Protein AF-A0A8B6HD11-F1 (afdb_monomer)

InterPro domains:
  IPR002659 Glycosyl transferase, family 31 [PF01762] (2-81)
  IPR002659 Glycosyl transferase, family 31 [PTHR11214] (3-82)

Secondary structure (DSSP, 8-state):
--HHHHHHHH-TT-S------TT----HHHHHHHHHTT---SSS-SSEESS---B--TTSTTB--TTT---SSPPSEE-S--

Foldseek 3Di:
DDPVVCCCVPPVPDPDDDQADPPDDDPPVVVVVCVVVCVPVDPDDDAKDQWDAQDCDPVDPRHDHCVRPVDRTDHIDHDRHD

Radius of gyration: 16.4 Å; Cα contacts (8 Å, |Δi|>4): 64; chains: 1; bounding box: 36×24×42 Å

Solvent-accessible surface area (backbone atoms only — not comparable to full-atom values): 5495 Å² total; per-residue (Å²): 136,56,72,68,60,48,40,60,75,75,45,67,81,60,90,73,84,87,73,67,57,93,90,62,88,79,66,62,71,61,50,52,54,44,55,76,68,56,70,69,83,58,101,70,87,65,51,64,41,73,78,43,57,69,38,74,50,86,89,44,97,68,47,46,56,58,93,82,50,74,64,75,56,47,76,66,46,62,51,69,70,81

Mean predicted aligned error: 4.69 Å

pLDDT: mean 90.63, std 8.35, range [57.53, 98.0]

Sequence (82 aa):
MSSFNWIIKVCPQASYVLKVDDDNWLNTKSLLETLKRGMVKSKVGGNCKSRGSPNRDPSNKYFIPETMYQEHMYPPYCSGPA

Organism: Mytilus galloprovincialis (NCBI:txid29158)

Structure (mmCIF, N/CA/C/O backbone):
data_AF-A0A8B6HD11-F1
#
_entry.id   AF-A0A8B6HD11-F1
#
loop_
_atom_site.group_PD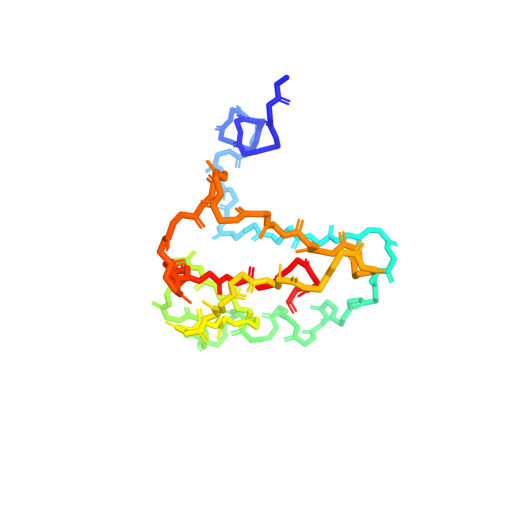B
_atom_site.id
_atom_site.type_symbol
_atom_site.label_atom_id
_atom_site.label_alt_id
_atom_site.label_comp_id
_atom_site.label_asym_id
_atom_site.label_entity_id
_atom_site.label_seq_id
_atom_site.pdbx_PDB_ins_code
_atom_site.Cartn_x
_atom_site.Cartn_y
_atom_site.Cartn_z
_atom_site.occupancy
_atom_site.B_iso_or_equiv
_atom_site.auth_seq_id
_atom_site.auth_comp_id
_atom_site.auth_asym_id
_atom_site.auth_atom_id
_atom_site.pdbx_PDB_model_num
ATOM 1 N N . MET A 1 1 ? -16.307 6.989 -7.892 1.00 61.38 1 MET A N 1
ATOM 2 C CA . MET A 1 1 ? -16.036 7.566 -6.554 1.00 61.38 1 MET A CA 1
ATOM 3 C C . MET A 1 1 ? -14.939 6.729 -5.906 1.00 61.38 1 MET A C 1
ATOM 5 O O . MET A 1 1 ? -15.086 5.518 -5.917 1.00 61.38 1 MET A O 1
ATOM 9 N N . SER A 1 2 ? -13.828 7.316 -5.444 1.00 89.88 2 SER A N 1
ATOM 10 C CA . SER A 1 2 ? -12.707 6.557 -4.853 1.00 89.88 2 SER A CA 1
ATOM 11 C C . SER A 1 2 ? -13.028 6.050 -3.441 1.00 89.88 2 SER A C 1
ATOM 13 O O . SER A 1 2 ? -13.862 6.642 -2.751 1.00 89.88 2 SER A O 1
ATOM 15 N N . SER A 1 3 ? -12.345 4.991 -2.991 1.00 88.81 3 SER A N 1
ATOM 16 C CA . SER A 1 3 ? -12.588 4.351 -1.687 1.00 88.81 3 SER A CA 1
ATOM 17 C C . SER A 1 3 ? -12.460 5.329 -0.516 1.00 88.81 3 SER A C 1
ATOM 19 O O . SER A 1 3 ? -13.336 5.382 0.340 1.00 88.81 3 SER A O 1
ATOM 21 N N . PHE A 1 4 ? -11.433 6.185 -0.513 1.00 90.88 4 PHE A N 1
ATOM 22 C CA . PHE A 1 4 ? -11.266 7.193 0.541 1.00 90.88 4 PHE A CA 1
ATOM 23 C C . PHE A 1 4 ? -12.385 8.239 0.557 1.00 90.88 4 PHE A C 1
ATOM 25 O O . PHE A 1 4 ? -12.841 8.629 1.628 1.00 90.88 4 PHE A O 1
ATOM 32 N N . ASN A 1 5 ? -12.883 8.654 -0.611 1.00 94.38 5 ASN A N 1
ATOM 33 C CA . ASN A 1 5 ? -14.004 9.592 -0.679 1.00 94.38 5 ASN A CA 1
ATOM 34 C C . ASN A 1 5 ? -15.299 8.961 -0.142 1.00 94.38 5 ASN A C 1
ATOM 36 O O . ASN A 1 5 ? -16.082 9.631 0.525 1.00 94.38 5 ASN A O 1
ATOM 40 N N . TRP A 1 6 ? -15.514 7.666 -0.402 1.00 94.69 6 TRP A N 1
ATOM 41 C CA . TRP A 1 6 ? -16.643 6.932 0.173 1.00 94.69 6 TRP A CA 1
ATOM 42 C C . TRP A 1 6 ? -16.552 6.878 1.700 1.00 94.69 6 TRP A C 1
ATOM 44 O O . TRP A 1 6 ? -17.527 7.210 2.366 1.00 94.69 6 TRP A O 1
ATOM 54 N N . ILE A 1 7 ? -15.380 6.551 2.256 1.00 94.94 7 ILE A N 1
ATOM 55 C CA . ILE A 1 7 ? -15.186 6.463 3.712 1.00 94.94 7 ILE A CA 1
ATOM 56 C C . ILE A 1 7 ? -15.514 7.796 4.384 1.00 94.94 7 ILE A C 1
ATOM 58 O O . ILE A 1 7 ? -16.282 7.820 5.340 1.00 94.94 7 ILE A O 1
ATOM 62 N N . ILE A 1 8 ? -15.000 8.905 3.847 1.00 92.88 8 ILE A N 1
ATOM 63 C CA . ILE A 1 8 ? -15.237 10.242 4.410 1.00 92.88 8 ILE A CA 1
ATOM 64 C C . ILE A 1 8 ? -16.731 10.599 4.399 1.00 92.88 8 ILE A C 1
ATOM 66 O O . ILE A 1 8 ? -17.220 11.219 5.337 1.00 92.88 8 ILE A O 1
ATOM 70 N N . LYS A 1 9 ? -17.465 10.217 3.348 1.00 96.00 9 LYS A N 1
ATOM 71 C CA . LYS A 1 9 ? -18.884 10.571 3.194 1.00 96.00 9 LYS A CA 1
ATOM 72 C C . LYS A 1 9 ? -19.838 9.647 3.945 1.00 96.00 9 LYS A C 1
ATOM 74 O O . LYS A 1 9 ? -20.884 10.104 4.388 1.00 96.00 9 LYS A O 1
ATOM 79 N N . VAL A 1 10 ? -19.514 8.359 4.031 1.00 96.62 10 VAL A N 1
ATOM 80 C CA . VAL A 1 10 ? -20.442 7.313 4.494 1.00 96.62 10 VAL A CA 1
ATOM 81 C C . VAL A 1 10 ? -20.085 6.794 5.886 1.00 96.62 10 VAL A C 1
ATOM 83 O O . VAL A 1 10 ? -20.977 6.401 6.631 1.00 96.62 10 VAL A O 1
ATOM 86 N N . CYS A 1 11 ? -18.807 6.817 6.269 1.00 95.50 11 CYS A N 1
ATOM 87 C CA . CYS A 1 11 ? -18.343 6.363 7.580 1.00 95.50 11 CYS A CA 1
ATOM 88 C C . CYS A 1 11 ? -17.353 7.362 8.218 1.00 95.50 11 CYS A C 1
ATOM 90 O O . CYS A 1 11 ? -16.216 6.996 8.532 1.00 95.50 11 CYS A O 1
ATOM 92 N N . PRO A 1 12 ? -17.752 8.636 8.411 1.00 94.75 12 PRO A N 1
ATOM 93 C CA . PRO A 1 12 ? -16.864 9.677 8.937 1.00 94.75 12 PRO A CA 1
ATOM 94 C C . PRO A 1 12 ? -16.363 9.410 10.367 1.00 94.75 12 PRO A C 1
ATOM 96 O O . PRO A 1 12 ? -15.355 9.977 10.777 1.00 94.75 12 PRO A O 1
ATOM 99 N N . GLN A 1 13 ? -17.048 8.553 11.129 1.00 95.56 13 GLN A N 1
ATOM 100 C CA . GLN A 1 13 ? -16.721 8.201 12.513 1.00 95.56 13 GLN A CA 1
ATOM 101 C C . GLN A 1 13 ? -15.701 7.059 12.656 1.00 95.56 13 GLN A C 1
ATOM 103 O O . GLN A 1 13 ? -15.337 6.703 13.778 1.00 95.56 13 GLN A O 1
ATOM 108 N N . ALA A 1 14 ? -15.262 6.442 11.554 1.00 92.69 14 ALA A N 1
ATOM 109 C CA . ALA A 1 14 ? -14.280 5.364 11.610 1.00 92.69 14 ALA A CA 1
ATOM 110 C C . ALA A 1 14 ? -12.948 5.865 12.195 1.00 92.69 14 ALA A C 1
ATOM 112 O O . ALA A 1 14 ? -12.307 6.752 11.635 1.00 92.69 14 ALA A O 1
ATOM 113 N N . SER A 1 15 ? -12.498 5.270 13.305 1.00 88.75 15 SER A N 1
ATOM 114 C CA . SER A 1 15 ? -11.218 5.642 13.934 1.00 88.75 15 SER A CA 1
ATOM 115 C C . SER A 1 15 ? -10.000 5.130 13.160 1.00 88.75 15 SER A C 1
ATOM 117 O O . SER A 1 15 ? -8.922 5.710 13.257 1.00 88.75 15 SER A O 1
ATOM 119 N N . TYR A 1 16 ? -10.170 4.049 12.394 1.00 90.12 16 TYR A N 1
ATOM 120 C CA . TYR A 1 16 ? -9.124 3.429 11.584 1.00 90.12 16 TYR A CA 1
ATOM 121 C C . TYR A 1 16 ? -9.696 2.937 10.257 1.00 90.12 16 TYR A C 1
ATOM 123 O O . TYR A 1 16 ? -10.845 2.503 10.182 1.00 90.12 16 TYR A O 1
ATOM 131 N N . VAL A 1 17 ? -8.856 2.955 9.223 1.00 91.06 17 VAL A N 1
ATOM 132 C CA . VAL A 1 17 ? -9.138 2.381 7.906 1.00 91.06 17 VAL A CA 1
ATOM 133 C C . VAL A 1 17 ? -7.997 1.438 7.563 1.00 91.06 17 VAL A C 1
ATOM 135 O O . VAL A 1 17 ? -6.839 1.852 7.563 1.00 91.06 17 VAL A O 1
ATOM 138 N N . LEU A 1 18 ? -8.326 0.191 7.237 1.00 91.50 18 LEU A N 1
ATOM 139 C CA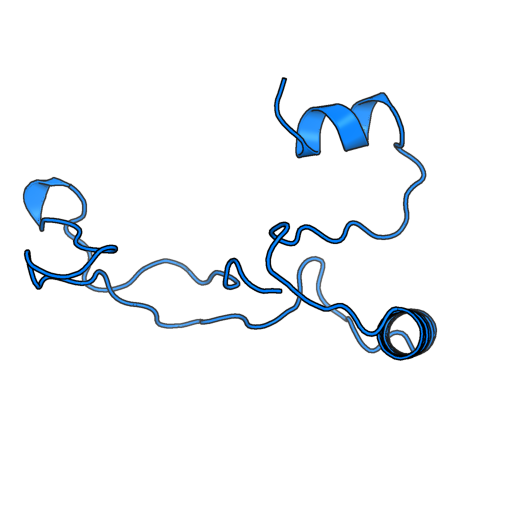 . LEU A 1 18 ? -7.386 -0.746 6.636 1.00 91.50 18 LEU A CA 1
ATOM 140 C C . LEU A 1 18 ? -7.718 -0.881 5.150 1.00 91.50 18 LEU A C 1
ATOM 142 O O . LEU A 1 18 ? -8.839 -1.239 4.796 1.00 91.50 18 LEU A O 1
ATOM 146 N N . LYS A 1 19 ? -6.735 -0.605 4.292 1.00 91.31 19 LYS A N 1
ATOM 147 C CA . LYS A 1 19 ? -6.776 -0.939 2.867 1.00 91.31 19 LYS A CA 1
ATOM 148 C C . LYS A 1 19 ? -5.911 -2.175 2.668 1.00 91.31 19 LYS A C 1
ATOM 150 O O . LYS A 1 19 ? -4.751 -2.164 3.061 1.00 91.31 19 LYS A O 1
ATOM 155 N N . VAL A 1 20 ? -6.471 -3.210 2.061 1.00 91.31 20 VAL A N 1
ATOM 156 C CA . VAL A 1 20 ? -5.786 -4.471 1.768 1.00 91.31 20 VAL A CA 1
ATOM 157 C C . VAL A 1 20 ? -6.338 -5.031 0.456 1.00 91.31 20 VAL A C 1
ATOM 159 O O . VAL A 1 20 ? -7.478 -4.717 0.107 1.00 91.31 20 VAL A O 1
ATOM 162 N N . ASP A 1 21 ? -5.527 -5.783 -0.284 1.00 91.38 21 ASP A N 1
ATOM 163 C CA . ASP A 1 21 ? -5.977 -6.471 -1.497 1.00 91.38 21 ASP A CA 1
ATOM 164 C C . ASP A 1 21 ? -6.710 -7.778 -1.113 1.00 91.38 21 ASP A C 1
ATOM 166 O O . ASP A 1 21 ? -6.574 -8.278 0.008 1.00 91.38 21 ASP A O 1
ATOM 170 N N . ASP A 1 22 ? -7.531 -8.315 -2.010 1.00 92.81 22 ASP A N 1
ATOM 171 C CA . ASP A 1 22 ? -8.412 -9.467 -1.760 1.00 92.81 22 ASP A CA 1
ATOM 172 C C . ASP A 1 22 ? -7.684 -10.821 -1.697 1.00 92.81 22 ASP A C 1
ATOM 174 O O . ASP A 1 22 ? -8.249 -11.810 -1.232 1.00 92.81 22 ASP A O 1
ATOM 178 N N . ASP A 1 23 ? -6.414 -10.852 -2.091 1.00 92.62 23 ASP A N 1
ATOM 179 C CA . ASP A 1 23 ? -5.513 -12.004 -2.039 1.00 92.62 23 ASP A CA 1
ATOM 180 C C . ASP A 1 23 ? -4.654 -12.065 -0.759 1.00 92.62 23 ASP A C 1
ATOM 182 O O . ASP A 1 23 ? -3.716 -12.861 -0.663 1.00 92.62 23 ASP A O 1
ATOM 186 N N . ASN A 1 24 ? -4.973 -11.253 0.257 1.00 90.31 24 ASN A N 1
ATOM 187 C CA . ASN A 1 24 ? -4.252 -11.223 1.531 1.00 90.31 24 ASN A CA 1
ATOM 188 C C . ASN A 1 24 ? -5.031 -11.903 2.664 1.00 90.31 24 ASN A C 1
ATOM 190 O O . ASN A 1 24 ? -6.240 -11.737 2.818 1.00 90.31 24 ASN A O 1
ATOM 194 N N . TRP A 1 25 ? -4.304 -12.587 3.551 1.00 92.88 25 TRP A N 1
ATOM 195 C CA . TRP A 1 25 ? -4.839 -13.042 4.835 1.00 92.88 25 TRP A CA 1
ATOM 196 C C . TRP A 1 25 ? -4.605 -12.001 5.935 1.00 92.88 25 TRP A C 1
ATOM 198 O O . TRP A 1 25 ? -3.531 -11.405 6.020 1.00 92.88 25 TRP A O 1
ATOM 208 N N . LEU A 1 26 ? -5.585 -11.828 6.827 1.00 92.19 26 LEU A N 1
ATOM 209 C CA . LEU A 1 26 ? -5.524 -10.851 7.913 1.00 92.19 26 LEU A CA 1
ATOM 210 C C . LEU A 1 26 ? -5.769 -11.485 9.287 1.00 92.19 26 LEU A C 1
ATOM 212 O O . LEU A 1 26 ? -6.841 -12.026 9.560 1.00 92.19 26 LEU A O 1
ATOM 216 N N . ASN A 1 27 ? -4.822 -11.295 10.211 1.00 95.00 27 ASN A N 1
ATOM 217 C CA . ASN A 1 27 ? -5.038 -11.581 11.630 1.00 95.00 27 ASN A CA 1
ATOM 218 C C . ASN A 1 27 ? -5.764 -10.415 12.318 1.00 95.00 27 ASN A C 1
ATOM 220 O O . ASN A 1 27 ? -5.143 -9.543 12.933 1.00 95.00 27 ASN A O 1
ATOM 224 N N . THR A 1 28 ? -7.092 -10.402 12.236 1.00 93.94 28 THR A N 1
ATOM 225 C CA . THR A 1 28 ? -7.923 -9.328 12.805 1.00 93.94 28 THR A CA 1
ATOM 226 C C . THR A 1 28 ? -7.761 -9.188 14.318 1.00 93.94 28 THR A C 1
ATOM 228 O O . THR A 1 28 ? -7.701 -8.068 14.823 1.00 93.94 28 THR A O 1
ATOM 231 N N . LYS A 1 29 ? -7.620 -10.300 15.054 1.00 95.56 29 LYS A N 1
ATOM 232 C CA . LYS A 1 29 ? -7.420 -10.278 16.511 1.00 95.56 29 LYS A CA 1
ATOM 233 C C . LYS A 1 29 ? -6.125 -9.559 16.877 1.00 95.56 29 LYS A C 1
ATOM 235 O O . LYS A 1 29 ? -6.146 -8.661 17.713 1.00 95.56 29 LYS A O 1
ATOM 240 N N . SER A 1 30 ? -5.016 -9.927 16.237 1.00 93.38 30 SER A N 1
ATOM 241 C CA . SER A 1 30 ? -3.726 -9.278 16.486 1.00 93.38 30 SER A CA 1
ATOM 242 C C . SER A 1 30 ? -3.766 -7.798 16.113 1.00 93.38 30 SER A C 1
ATOM 244 O O . SER A 1 30 ? -3.302 -6.970 16.890 1.00 93.38 30 SER A O 1
ATOM 246 N N . LEU A 1 31 ? -4.355 -7.461 14.961 1.00 91.88 31 LEU A N 1
ATOM 247 C CA . LEU A 1 31 ? -4.481 -6.076 14.509 1.00 91.88 31 LEU A CA 1
ATOM 248 C C . LEU A 1 31 ? -5.232 -5.215 15.531 1.00 91.88 31 LEU A C 1
ATOM 250 O O . LEU A 1 31 ? -4.748 -4.154 15.919 1.00 91.88 31 LEU A O 1
ATOM 254 N N . LEU A 1 32 ? -6.393 -5.676 15.999 1.00 92.00 32 LEU A N 1
ATOM 255 C CA . LEU A 1 32 ? -7.197 -4.938 16.974 1.00 92.00 32 LEU A CA 1
ATOM 256 C C . LEU A 1 32 ? -6.450 -4.732 18.295 1.00 92.00 32 LEU A C 1
ATOM 258 O O . LEU A 1 32 ? -6.517 -3.647 18.868 1.00 92.00 32 LEU A O 1
ATOM 262 N N . GLU A 1 33 ? -5.708 -5.735 18.765 1.00 93.19 33 GLU A N 1
ATOM 263 C CA . GLU A 1 33 ? -4.884 -5.603 19.969 1.00 93.19 33 GLU A CA 1
ATOM 264 C C . GLU A 1 33 ? -3.741 -4.591 19.782 1.00 93.19 33 GLU A C 1
ATOM 266 O O . GLU A 1 33 ? -3.494 -3.775 20.671 1.00 93.19 33 GLU A O 1
ATOM 271 N N . THR A 1 34 ? -3.090 -4.566 18.615 1.00 89.12 34 THR A N 1
ATOM 272 C CA . THR A 1 34 ? -2.073 -3.555 18.276 1.00 89.12 34 THR A CA 1
ATOM 273 C C . THR A 1 34 ? -2.655 -2.139 18.268 1.00 89.12 34 THR A C 1
ATOM 275 O O . THR A 1 34 ? -2.038 -1.219 18.815 1.00 89.12 34 THR A O 1
ATOM 278 N N . LEU A 1 35 ? -3.848 -1.956 17.690 1.00 89.69 35 LEU A N 1
ATOM 279 C CA . LEU A 1 35 ? -4.526 -0.658 17.632 1.00 89.69 35 LEU A CA 1
ATOM 280 C C . LEU A 1 35 ? -4.935 -0.170 19.028 1.00 89.69 35 LEU A C 1
ATOM 282 O O . LEU A 1 35 ? -4.629 0.964 19.389 1.00 89.69 35 LEU A O 1
ATOM 286 N N . LYS A 1 36 ? -5.538 -1.037 19.854 1.00 89.19 36 LYS A N 1
ATOM 287 C CA . LYS A 1 36 ? -5.938 -0.704 21.236 1.00 89.19 36 LYS A CA 1
ATOM 288 C C . LYS A 1 36 ? -4.761 -0.296 22.119 1.00 89.19 36 LYS A C 1
ATOM 290 O O . LYS A 1 36 ? -4.913 0.557 22.985 1.00 89.19 36 LYS A O 1
ATOM 295 N N . ARG A 1 37 ? -3.586 -0.893 21.904 1.00 88.81 37 ARG A N 1
ATOM 296 C CA . ARG A 1 37 ? -2.356 -0.562 22.643 1.00 88.81 37 ARG A CA 1
ATOM 297 C C . ARG A 1 37 ? -1.719 0.762 22.204 1.00 88.81 37 ARG A C 1
ATOM 299 O O . ARG A 1 37 ? -0.686 1.133 22.753 1.00 88.81 37 ARG A O 1
ATOM 306 N N . GLY A 1 38 ? -2.279 1.455 21.207 1.00 81.12 38 GLY A N 1
ATOM 307 C CA . GLY A 1 38 ? -1.728 2.714 20.698 1.00 81.12 38 GLY A CA 1
ATOM 308 C C . GLY A 1 38 ? -0.350 2.551 20.051 1.00 81.12 38 GLY A C 1
ATOM 309 O O . GLY A 1 38 ? 0.448 3.486 20.028 1.00 81.12 38 GLY A O 1
ATOM 310 N N . MET A 1 39 ? -0.037 1.350 19.550 1.00 74.06 39 MET A N 1
ATOM 311 C CA . MET A 1 39 ? 1.277 1.058 18.965 1.00 74.06 39 MET A CA 1
ATOM 312 C C . MET A 1 39 ? 1.466 1.721 17.594 1.00 74.06 39 MET A C 1
ATOM 314 O O . MET A 1 39 ? 2.600 1.937 17.168 1.00 74.06 39 MET A O 1
ATOM 318 N N . VAL A 1 40 ? 0.372 2.091 16.922 1.00 71.81 40 VAL A N 1
ATOM 319 C CA . VAL A 1 40 ? 0.397 2.891 15.693 1.00 71.81 40 VAL A CA 1
ATOM 320 C C . VAL A 1 40 ? 0.381 4.372 16.075 1.00 71.81 40 VAL A C 1
ATOM 322 O O . VAL A 1 40 ? -0.666 4.931 16.386 1.00 71.81 40 VAL A O 1
ATOM 325 N N . LYS A 1 41 ? 1.563 5.000 16.093 1.00 67.94 41 LYS A N 1
ATOM 326 C CA . LYS A 1 41 ? 1.734 6.415 16.483 1.00 67.94 41 LYS A CA 1
ATOM 327 C C . LYS A 1 41 ? 1.585 7.402 15.318 1.00 67.94 41 LYS A C 1
ATOM 329 O O . LYS A 1 41 ? 1.463 8.602 15.541 1.00 67.94 41 LYS A O 1
ATOM 334 N N . SER A 1 42 ? 1.629 6.913 14.081 1.00 73.19 42 SER A N 1
ATOM 335 C CA . SER A 1 42 ? 1.510 7.699 12.850 1.00 73.19 42 SER A CA 1
ATOM 336 C C . SER A 1 42 ? 0.095 7.629 12.267 1.00 73.19 42 SER A C 1
ATOM 338 O O . SER A 1 42 ? -0.659 6.700 12.540 1.00 73.19 42 SER A O 1
ATOM 340 N N . LYS A 1 43 ? -0.265 8.596 11.409 1.00 82.44 43 LYS A N 1
ATOM 341 C CA . LYS A 1 43 ? -1.560 8.600 10.694 1.00 82.44 43 LYS A CA 1
ATOM 342 C C . LYS A 1 43 ? -1.698 7.458 9.670 1.00 82.44 43 LYS A C 1
ATOM 344 O O . LYS A 1 43 ? -2.808 7.147 9.260 1.00 82.44 43 LYS A O 1
ATOM 349 N N . VAL A 1 44 ? -0.576 6.867 9.249 1.00 87.19 44 VAL A N 1
ATOM 350 C CA . VAL A 1 44 ? -0.478 5.747 8.298 1.00 87.19 44 VAL A CA 1
ATOM 351 C C . VAL A 1 44 ? 0.600 4.788 8.799 1.00 87.19 44 VAL A C 1
ATOM 353 O O . VAL A 1 44 ? 1.649 5.242 9.262 1.00 87.19 44 VAL A O 1
ATOM 356 N N . GLY A 1 45 ? 0.352 3.483 8.720 1.00 86.50 45 GLY A N 1
ATOM 357 C CA . GLY A 1 45 ? 1.287 2.436 9.131 1.00 86.50 45 GLY A CA 1
ATOM 358 C C . GLY A 1 45 ? 1.144 1.185 8.268 1.00 86.50 45 GLY A C 1
ATOM 359 O O . GLY A 1 45 ? 0.280 1.140 7.395 1.00 86.50 45 GLY A O 1
ATOM 360 N N . GLY A 1 46 ? 2.000 0.198 8.519 1.00 88.19 46 GLY A N 1
ATOM 361 C CA . GLY A 1 46 ? 2.128 -1.014 7.709 1.00 88.19 46 GLY A CA 1
ATOM 362 C C . GLY A 1 46 ? 3.580 -1.236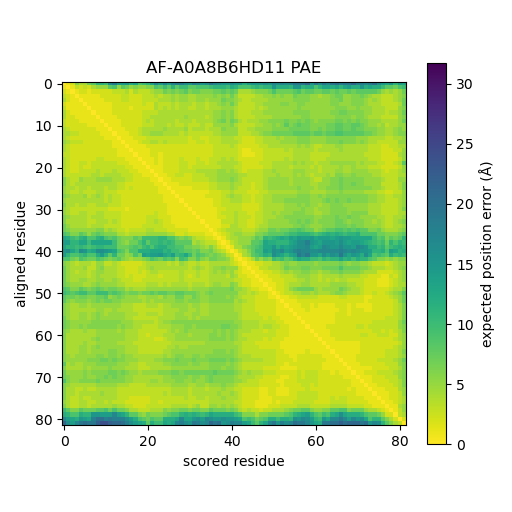 7.300 1.00 88.19 46 GLY A C 1
ATOM 363 O O . GLY A 1 46 ? 4.502 -0.726 7.948 1.00 88.19 46 GLY A O 1
ATOM 364 N N . ASN A 1 47 ? 3.796 -1.964 6.209 1.00 89.31 47 ASN A N 1
ATOM 365 C CA . ASN A 1 47 ? 5.133 -2.147 5.650 1.00 89.31 47 ASN A CA 1
ATOM 366 C C . ASN A 1 47 ? 5.560 -0.928 4.810 1.00 89.31 47 ASN A C 1
ATOM 368 O O . ASN A 1 47 ? 5.323 -0.848 3.601 1.00 89.31 47 ASN A O 1
ATOM 372 N N . CYS A 1 48 ? 6.173 0.054 5.472 1.00 90.50 48 CYS A N 1
ATOM 373 C CA . CYS A 1 48 ? 6.543 1.328 4.862 1.00 90.50 48 CYS A CA 1
ATOM 374 C C . CYS A 1 48 ? 8.020 1.399 4.465 1.00 90.50 48 CYS A C 1
ATOM 376 O O . CYS A 1 48 ? 8.922 1.077 5.234 1.00 90.50 48 CYS A O 1
ATOM 378 N N . LYS A 1 49 ? 8.263 1.878 3.245 1.00 90.81 49 LYS A N 1
ATOM 379 C CA . LYS A 1 49 ? 9.575 2.065 2.635 1.00 90.81 49 LYS A CA 1
ATOM 380 C C . LYS A 1 49 ? 9.891 3.552 2.559 1.00 90.81 49 LYS A C 1
ATOM 382 O O . LYS A 1 49 ? 9.147 4.323 1.962 1.00 90.81 49 LYS A O 1
ATOM 387 N N . SER A 1 50 ? 11.029 3.944 3.120 1.00 90.75 50 SER A N 1
ATOM 388 C CA . SER A 1 50 ? 11.543 5.317 3.039 1.00 90.75 50 SER A CA 1
ATOM 389 C C . SER A 1 50 ? 12.430 5.568 1.816 1.00 90.75 50 SER A 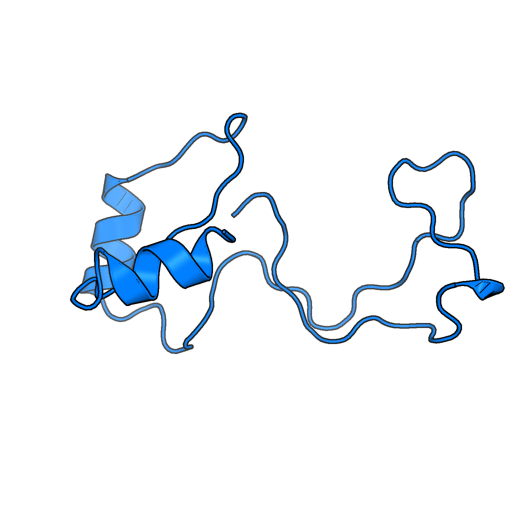C 1
ATOM 391 O O . SER A 1 50 ? 12.688 6.721 1.490 1.00 90.75 50 SER A O 1
ATOM 393 N N . ARG A 1 51 ? 12.915 4.506 1.154 1.00 89.56 51 ARG A N 1
ATOM 394 C CA . ARG A 1 51 ? 13.842 4.567 0.009 1.00 89.56 51 ARG A CA 1
ATOM 395 C C . ARG A 1 51 ? 13.532 3.487 -1.030 1.00 89.56 51 ARG A C 1
ATOM 397 O O . ARG A 1 51 ? 14.303 2.551 -1.216 1.00 89.56 51 ARG A O 1
ATOM 404 N N . GLY A 1 52 ? 12.362 3.565 -1.658 1.00 92.94 52 GLY A N 1
ATOM 405 C CA . GLY A 1 52 ? 12.069 2.728 -2.825 1.00 92.94 52 GLY A CA 1
ATOM 406 C C . GLY A 1 52 ? 12.573 3.391 -4.102 1.00 92.94 52 GLY A C 1
ATOM 407 O O . GLY A 1 52 ? 12.495 4.608 -4.211 1.00 92.94 52 GLY A O 1
ATOM 408 N N . SER A 1 53 ? 13.034 2.605 -5.069 1.00 95.50 53 SER A N 1
ATOM 409 C CA . SER A 1 53 ? 13.442 3.100 -6.389 1.00 95.50 53 SER A CA 1
ATOM 410 C C . SER A 1 53 ? 12.564 2.499 -7.486 1.00 95.50 53 SER A C 1
ATOM 412 O O . SER A 1 53 ? 12.086 1.370 -7.318 1.00 95.50 53 SER A O 1
ATOM 414 N N . PRO A 1 54 ? 12.351 3.217 -8.602 1.00 96.31 54 PRO A N 1
ATOM 415 C CA . PRO A 1 54 ? 11.656 2.663 -9.751 1.00 96.31 54 PRO A CA 1
ATOM 416 C C . PRO A 1 54 ? 12.380 1.449 -10.310 1.00 96.31 54 PRO A C 1
ATOM 418 O O . PRO A 1 54 ? 13.602 1.458 -10.460 1.00 96.31 54 PRO A O 1
ATOM 421 N N . ASN A 1 55 ? 11.623 0.406 -10.646 1.00 96.88 55 ASN A N 1
ATOM 422 C CA . ASN A 1 55 ? 12.197 -0.731 -11.340 1.00 96.88 55 ASN A CA 1
ATOM 423 C C . ASN A 1 55 ? 12.437 -0.348 -12.808 1.00 96.88 55 ASN A C 1
ATOM 425 O O . ASN A 1 55 ? 11.516 0.102 -13.486 1.00 96.88 55 ASN A O 1
ATOM 429 N N . ARG A 1 56 ? 13.676 -0.499 -13.285 1.00 97.12 56 ARG A N 1
ATOM 430 C CA . ARG A 1 56 ? 14.089 -0.147 -14.653 1.00 97.12 56 ARG A CA 1
ATOM 43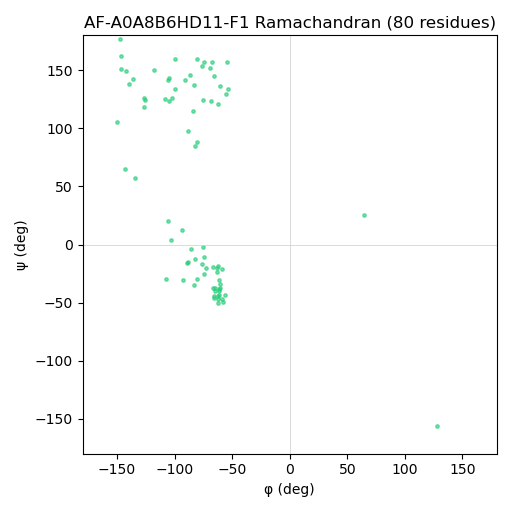1 C C . ARG A 1 56 ? 14.236 -1.359 -15.578 1.00 97.12 56 ARG A C 1
ATOM 433 O O . ARG A 1 56 ? 14.640 -1.187 -16.719 1.00 97.12 56 ARG A O 1
ATOM 440 N N . ASP A 1 57 ? 13.911 -2.558 -15.103 1.00 97.88 57 ASP A N 1
ATOM 441 C CA . ASP A 1 57 ? 13.898 -3.782 -15.903 1.00 97.88 57 ASP A CA 1
ATOM 442 C C . ASP A 1 57 ? 12.564 -3.906 -16.664 1.00 97.88 57 ASP A C 1
ATOM 444 O O . ASP A 1 57 ? 11.530 -4.087 -16.013 1.00 97.88 57 ASP A O 1
ATOM 448 N N . PRO A 1 58 ? 12.556 -3.852 -18.013 1.00 97.50 58 PRO A N 1
ATOM 449 C CA . PRO A 1 58 ? 11.336 -3.942 -18.820 1.00 97.50 58 PRO A CA 1
ATOM 450 C C . PRO A 1 58 ? 10.565 -5.259 -18.683 1.00 97.50 58 PRO A C 1
ATOM 452 O O . PRO A 1 58 ? 9.394 -5.314 -19.049 1.00 97.50 58 PRO A O 1
ATOM 455 N N . SER A 1 59 ? 11.195 -6.324 -18.177 1.00 98.00 59 SER A N 1
ATOM 456 C CA . SER A 1 59 ? 10.530 -7.611 -17.941 1.00 98.00 59 SER A CA 1
ATOM 457 C C . SER A 1 59 ? 9.763 -7.659 -16.614 1.00 98.00 59 SER A C 1
ATOM 459 O O . SER A 1 59 ? 8.961 -8.565 -16.377 1.00 98.00 59 SER A O 1
ATOM 461 N N . ASN A 1 60 ? 9.986 -6.682 -15.730 1.00 97.88 60 ASN A N 1
ATOM 462 C CA . ASN A 1 60 ? 9.360 -6.643 -14.421 1.00 97.88 60 ASN A CA 1
ATOM 463 C C . ASN A 1 60 ? 7.952 -6.039 -14.487 1.00 97.88 60 ASN A C 1
ATOM 465 O O . ASN A 1 60 ? 7.735 -4.981 -15.073 1.00 97.88 60 ASN A O 1
ATOM 469 N N . LYS A 1 61 ? 6.995 -6.642 -13.773 1.00 96.56 61 LYS A N 1
ATOM 470 C CA . LYS A 1 61 ? 5.611 -6.137 -13.697 1.00 96.56 61 LYS A CA 1
ATOM 471 C C . LYS A 1 61 ? 5.481 -4.703 -13.155 1.00 96.56 61 LYS A C 1
ATOM 473 O O . LYS A 1 61 ? 4.457 -4.069 -13.375 1.00 96.56 61 LYS A O 1
ATOM 478 N N . TYR A 1 62 ? 6.486 -4.213 -12.422 1.00 95.44 62 TYR A N 1
ATOM 479 C CA . TYR A 1 62 ? 6.541 -2.858 -11.863 1.00 95.44 62 TYR A CA 1
ATOM 480 C C . TYR A 1 62 ? 7.515 -1.933 -12.613 1.00 95.44 62 TYR A C 1
ATOM 482 O O . TYR A 1 62 ? 7.986 -0.950 -12.037 1.00 95.44 62 TYR A O 1
ATOM 490 N N . PHE A 1 63 ? 7.866 -2.259 -13.861 1.00 97.75 63 PHE A N 1
ATOM 491 C CA . PHE A 1 63 ? 8.731 -1.429 -14.693 1.00 97.75 63 PHE A CA 1
ATOM 492 C C . PHE A 1 63 ? 8.187 -0.002 -14.836 1.00 97.75 63 PHE A C 1
ATOM 494 O O . PHE A 1 63 ? 7.031 0.197 -15.209 1.00 97.75 63 PHE A O 1
ATOM 501 N N . ILE A 1 64 ? 9.042 0.991 -14.590 1.00 97.69 64 ILE A N 1
ATOM 502 C CA . ILE A 1 64 ? 8.770 2.396 -14.893 1.00 97.69 64 ILE A CA 1
ATOM 503 C C . ILE A 1 64 ? 9.929 2.945 -15.734 1.00 97.69 64 IL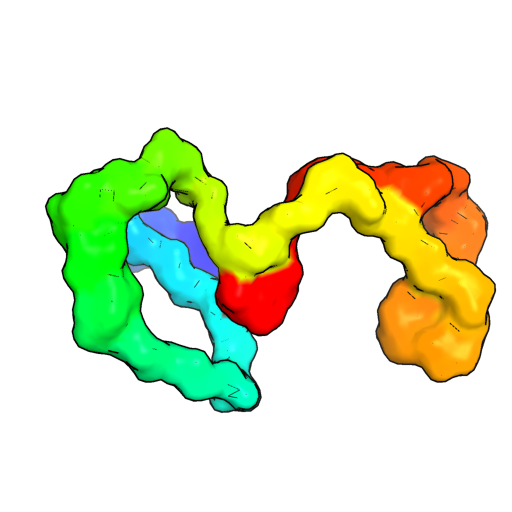E A C 1
ATOM 505 O O . ILE A 1 64 ? 11.062 3.003 -15.238 1.00 97.69 64 ILE A O 1
ATOM 509 N N . PRO A 1 65 ? 9.683 3.399 -16.977 1.00 97.50 65 PRO A N 1
ATOM 510 C CA . PRO A 1 65 ? 10.723 4.009 -17.794 1.00 97.50 65 PRO A CA 1
ATOM 511 C C . PRO A 1 65 ? 11.146 5.368 -17.224 1.00 97.50 65 PRO A C 1
ATOM 513 O O . PRO A 1 65 ? 10.363 6.077 -16.588 1.00 97.50 65 PRO A O 1
ATOM 516 N N . GLU A 1 66 ? 12.393 5.761 -17.473 1.00 97.31 66 GLU A N 1
ATOM 517 C CA . GLU A 1 66 ? 12.944 7.037 -16.993 1.00 97.31 66 GLU A CA 1
ATOM 518 C C . GLU A 1 66 ? 12.195 8.251 -17.555 1.00 97.31 66 GLU A C 1
ATOM 520 O O . GLU A 1 66 ? 12.000 9.244 -16.861 1.00 97.31 66 GLU A O 1
ATOM 525 N N . THR A 1 67 ? 11.652 8.126 -18.767 1.00 97.56 67 THR A N 1
ATOM 526 C CA . THR A 1 67 ? 10.801 9.145 -19.394 1.00 97.56 67 THR A CA 1
ATOM 527 C C . THR A 1 67 ? 9.492 9.401 -18.643 1.00 97.56 67 THR A C 1
ATOM 529 O O . THR A 1 67 ? 8.928 10.481 -18.779 1.00 97.56 67 THR A O 1
ATOM 532 N N . MET A 1 68 ? 9.006 8.440 -17.848 1.00 97.50 68 MET A N 1
ATOM 533 C CA . MET A 1 68 ? 7.796 8.586 -17.027 1.00 97.50 68 MET A CA 1
ATOM 534 C C . MET A 1 68 ? 8.114 9.061 -15.606 1.00 97.50 68 MET A C 1
ATOM 536 O O . MET A 1 68 ? 7.300 9.737 -14.980 1.00 97.50 68 MET A O 1
ATOM 540 N N . TYR A 1 69 ? 9.283 8.694 -15.084 1.00 97.12 69 TYR A N 1
ATOM 541 C CA . TYR A 1 69 ? 9.716 9.073 -13.745 1.00 97.12 69 TYR A CA 1
ATOM 542 C C . TYR A 1 69 ? 11.237 9.181 -13.718 1.00 97.12 69 TYR A C 1
ATOM 544 O O . TYR A 1 69 ? 11.923 8.157 -13.736 1.00 97.12 69 TYR A O 1
ATOM 552 N N . GLN A 1 70 ? 11.748 10.410 -13.695 1.00 97.19 70 GLN A N 1
ATOM 553 C CA . GLN A 1 70 ? 13.178 10.704 -13.833 1.00 97.19 70 GLN A CA 1
ATOM 554 C C . GLN A 1 70 ? 13.947 10.498 -12.523 1.00 97.19 70 GLN A C 1
ATOM 556 O O . GLN A 1 70 ? 15.108 10.103 -12.542 1.00 97.19 70 GLN A O 1
ATOM 561 N N . GLU A 1 71 ? 13.289 10.689 -11.379 1.00 96.31 71 GLU A N 1
ATOM 562 C CA . GLU A 1 71 ? 13.944 10.574 -10.078 1.00 96.31 71 GLU A CA 1
ATOM 563 C C . GLU A 1 71 ? 14.404 9.138 -9.790 1.00 96.31 71 GLU A C 1
ATOM 565 O O . GLU A 1 71 ? 13.740 8.147 -10.117 1.00 96.31 71 GLU A O 1
ATOM 570 N N . HIS A 1 72 ? 15.543 9.015 -9.110 1.00 95.31 72 HIS A N 1
ATOM 571 C CA . HIS A 1 72 ? 16.100 7.715 -8.728 1.00 95.31 72 HIS A CA 1
ATOM 572 C C . HIS A 1 72 ? 15.376 7.071 -7.536 1.00 95.31 72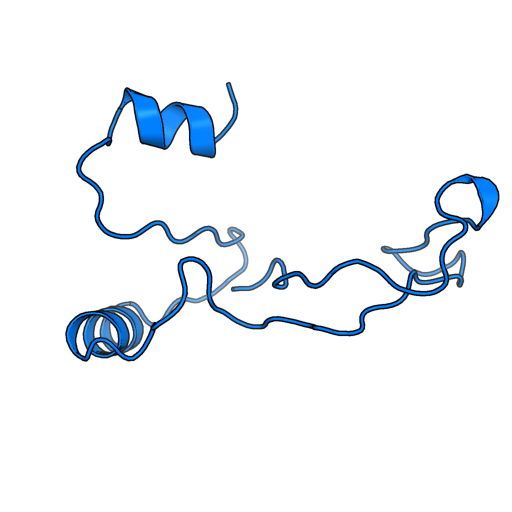 HIS A C 1
ATOM 574 O O . HIS A 1 72 ? 15.532 5.871 -7.295 1.00 95.31 72 HIS A O 1
ATOM 580 N N . MET A 1 73 ? 14.596 7.843 -6.774 1.00 96.69 73 MET A N 1
ATOM 581 C CA . MET A 1 73 ? 13.878 7.374 -5.589 1.00 96.69 73 MET A CA 1
ATOM 582 C C . MET A 1 73 ? 12.448 7.900 -5.562 1.00 96.69 73 MET A C 1
ATOM 584 O O . MET A 1 73 ? 12.191 9.052 -5.894 1.00 96.69 73 MET A O 1
ATOM 588 N N . TYR A 1 74 ? 11.533 7.058 -5.097 1.00 95.62 74 TYR A N 1
ATOM 589 C CA . TYR A 1 74 ? 10.182 7.456 -4.744 1.00 95.62 74 TYR A CA 1
ATOM 590 C C . TYR A 1 74 ? 10.153 8.192 -3.399 1.00 95.62 74 TYR A C 1
ATOM 592 O O . TYR A 1 74 ? 10.965 7.893 -2.515 1.00 95.62 74 TYR A O 1
ATOM 600 N N . PRO A 1 75 ? 9.158 9.073 -3.184 1.00 95.00 75 PRO A N 1
ATOM 601 C CA . PRO A 1 75 ? 8.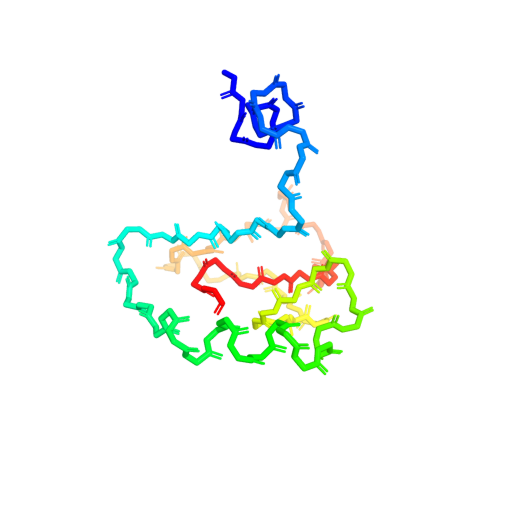794 9.518 -1.848 1.00 95.00 75 PRO A CA 1
ATOM 602 C C . PRO A 1 75 ? 8.485 8.323 -0.931 1.00 95.00 75 PRO A C 1
ATOM 604 O O . PRO A 1 75 ? 8.103 7.258 -1.426 1.00 95.00 75 PRO A O 1
ATOM 607 N N . PRO A 1 76 ? 8.588 8.477 0.400 1.00 93.62 76 PRO A N 1
ATOM 608 C CA . PRO A 1 76 ? 8.203 7.428 1.335 1.00 93.62 76 PRO A CA 1
ATOM 609 C C . PRO A 1 76 ? 6.768 6.936 1.101 1.00 93.62 76 PRO A C 1
ATOM 611 O O . PRO A 1 76 ? 5.845 7.739 0.968 1.00 93.62 76 PRO A O 1
ATOM 614 N N . TYR A 1 77 ? 6.573 5.618 1.083 1.00 91.94 77 TYR A N 1
ATOM 615 C CA . TYR A 1 77 ? 5.270 4.988 0.844 1.00 91.94 77 TYR A CA 1
ATOM 616 C C . TYR A 1 77 ? 5.128 3.681 1.628 1.00 91.94 77 TYR A C 1
ATOM 618 O O . TYR A 1 77 ? 6.127 3.097 2.041 1.00 91.94 77 TYR A O 1
ATOM 626 N N . CYS A 1 78 ? 3.901 3.193 1.809 1.00 90.62 78 CYS A N 1
ATOM 627 C CA . CYS A 1 78 ? 3.638 1.861 2.366 1.00 90.62 78 CYS A CA 1
ATOM 628 C C . CYS A 1 78 ? 3.185 0.902 1.265 1.00 90.62 78 CYS A C 1
ATOM 630 O O . CYS A 1 78 ? 2.507 1.319 0.324 1.00 90.62 78 CYS A O 1
ATOM 632 N N . SER A 1 79 ? 3.636 -0.353 1.322 1.00 86.69 79 SER A N 1
ATOM 633 C CA . SER A 1 79 ? 3.342 -1.338 0.282 1.00 86.69 79 SER A CA 1
ATOM 634 C C . SER A 1 79 ? 1.860 -1.718 0.235 1.00 86.69 79 SER A C 1
ATOM 636 O O . SER A 1 79 ? 1.129 -1.547 1.202 1.00 86.69 79 SER A O 1
ATOM 638 N N . GLY A 1 80 ? 1.426 -2.207 -0.931 1.00 74.56 80 GLY A N 1
ATOM 639 C CA . GLY A 1 80 ? 0.041 -2.611 -1.203 1.00 74.56 80 GLY A CA 1
ATOM 640 C C . GLY A 1 80 ? -0.471 -3.822 -0.408 1.00 74.56 80 GLY A C 1
ATOM 641 O O . GLY A 1 80 ? -1.579 -3.708 0.122 1.00 74.56 80 GLY A O 1
ATOM 642 N N . PRO A 1 81 ? 0.302 -4.923 -0.271 1.00 65.62 81 PRO A N 1
ATOM 643 C CA . PRO A 1 81 ? 0.049 -5.897 0.780 1.00 65.62 81 PRO A CA 1
ATOM 644 C C . PRO A 1 81 ? 0.390 -5.200 2.100 1.00 65.62 81 PRO A C 1
ATOM 646 O O . PRO A 1 81 ? 1.485 -4.636 2.214 1.00 65.62 81 PRO A O 1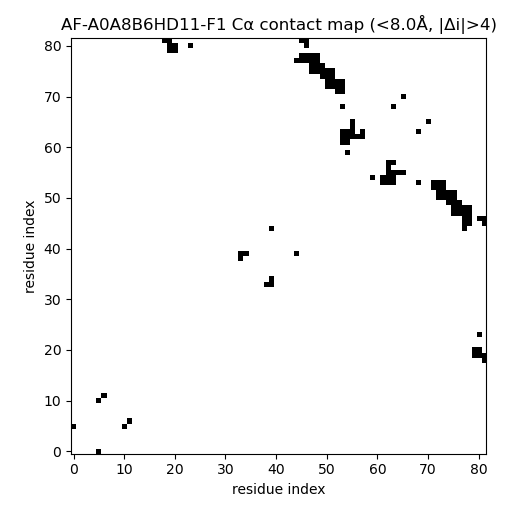
ATOM 649 N N . ALA A 1 82 ? -0.594 -5.160 2.999 1.00 57.53 82 ALA A N 1
ATOM 650 C CA . ALA A 1 82 ? -0.648 -4.327 4.206 1.00 57.53 82 ALA A CA 1
ATOM 651 C C . ALA A 1 82 ? 0.679 -4.198 4.990 1.00 57.53 82 ALA A C 1
ATOM 653 O O . ALA A 1 82 ? 1.401 -5.208 5.140 1.00 57.53 82 ALA A O 1
#